Protein AF-A0AAE4IN88-F1 (afdb_monomer)

Foldseek 3Di:
DDDPVVVVVVVVVVVVVVVVVCVPDDDPPDCPDPVNDQADPVRHGDPVNCLVVPQCVPVVDPDSVCSCCVPVVVVVVVVVVVVVVVVVVVVVVVVVPPDDDDPPPPDDD

pLDDT: mean 89.06, std 9.89, range [60.22, 98.31]

Solvent-accessible surface area (backbone atoms only — not comparable to full-atom values): 6749 Å² total; per-residue (Å²): 131,83,56,70,68,58,55,51,52,53,52,52,49,51,51,50,52,51,54,57,64,56,70,76,57,78,71,89,88,54,70,86,37,82,86,62,36,52,52,41,99,85,71,45,68,24,70,66,40,44,46,74,78,37,36,48,80,76,67,72,42,91,52,58,67,56,42,44,44,62,68,77,38,32,65,64,49,50,49,52,51,49,55,56,50,51,55,51,51,52,51,53,54,60,71,66,62,70,74,78,76,79,82,78,79,77,77,78,134

Mean predicted aligned error: 9.14 Å

Radius of gyration: 26.41 Å; Cα contacts (8 Å, |Δi|>4): 48; chains: 1; bounding box: 74×24×63 Å

Secondary structure (DSSP, 8-state):
---HHHHHHHHHHHHHHHHHHHTTPPPTT-TTSTTT-SB-TTSSBPHHHHHHHHHHHHH--S-HHHHIIIIISHHHHHHHHHHHHHHHHHHHHHHH-------------

Nearest PDB structures (foldseek):
  8bqs-assembly1_B2  TM=3.092E-01  e=9.137E-01  Tetrahymena thermophila SB210

Structure (mmCIF, N/CA/C/O backbone):
data_AF-A0AAE4IN88-F1
#
_entry.id   AF-A0AAE4IN88-F1
#
loop_
_atom_site.group_PDB
_atom_site.id
_atom_site.type_symbol
_atom_site.label_atom_id
_atom_site.label_alt_id
_atom_site.label_comp_id
_atom_site.label_asym_id
_atom_site.label_entity_id
_atom_site.label_seq_id
_atom_site.pdbx_PDB_ins_code
_atom_site.Cartn_x
_atom_site.Cartn_y
_atom_site.Cartn_z
_atom_site.occupancy
_atom_site.B_iso_or_equiv
_atom_site.auth_seq_id
_atom_site.auth_comp_id
_atom_site.auth_asym_id
_atom_site.auth_atom_id
_atom_site.pdbx_PDB_model_num
ATOM 1 N N . MET A 1 1 ? -39.370 -1.992 -1.240 1.00 60.22 1 MET A N 1
ATOM 2 C CA . MET A 1 1 ? -38.566 -3.235 -1.282 1.00 60.22 1 MET A CA 1
ATOM 3 C C . MET A 1 1 ? -38.153 -3.482 -2.725 1.00 60.22 1 MET A C 1
ATOM 5 O O . MET A 1 1 ? -39.026 -3.567 -3.574 1.00 60.22 1 MET A O 1
ATOM 9 N N . MET A 1 2 ? -36.854 -3.506 -3.030 1.00 71.56 2 MET A N 1
ATOM 10 C CA . MET A 1 2 ? -36.371 -3.703 -4.404 1.00 71.56 2 MET A CA 1
ATOM 11 C C . MET A 1 2 ? -36.720 -5.118 -4.887 1.00 71.56 2 MET A C 1
ATOM 13 O O . MET A 1 2 ? -36.409 -6.084 -4.185 1.00 71.56 2 MET A O 1
ATOM 17 N N . ASN A 1 3 ? -37.365 -5.237 -6.052 1.00 86.06 3 ASN A N 1
ATOM 18 C CA . ASN A 1 3 ? -37.750 -6.525 -6.631 1.00 86.06 3 ASN A CA 1
ATOM 19 C C . ASN A 1 3 ? -36.502 -7.408 -6.820 1.00 86.06 3 ASN A C 1
ATOM 21 O O . ASN A 1 3 ? -35.472 -6.922 -7.292 1.00 86.06 3 ASN A O 1
ATOM 25 N N . GLN A 1 4 ? -36.569 -8.689 -6.446 1.00 83.12 4 GLN A N 1
ATOM 26 C CA . GLN A 1 4 ? -35.407 -9.589 -6.486 1.00 83.12 4 GLN A CA 1
ATOM 27 C C . GLN A 1 4 ? -34.820 -9.692 -7.902 1.00 83.12 4 GLN A C 1
ATOM 29 O O . GLN A 1 4 ? -33.602 -9.688 -8.055 1.00 83.12 4 GLN A O 1
ATOM 34 N N . GLY A 1 5 ? -35.669 -9.670 -8.936 1.00 88.62 5 GLY A N 1
ATOM 35 C CA . GLY A 1 5 ? -35.222 -9.657 -10.333 1.00 88.62 5 GLY A CA 1
ATOM 36 C C . GLY A 1 5 ? -34.366 -8.438 -10.692 1.00 88.62 5 GLY A C 1
ATOM 37 O O . GLY A 1 5 ? -33.355 -8.578 -11.371 1.00 88.62 5 GLY A O 1
ATOM 38 N N . PHE A 1 6 ? -34.695 -7.254 -10.168 1.00 93.50 6 PHE A N 1
ATOM 39 C CA . PHE A 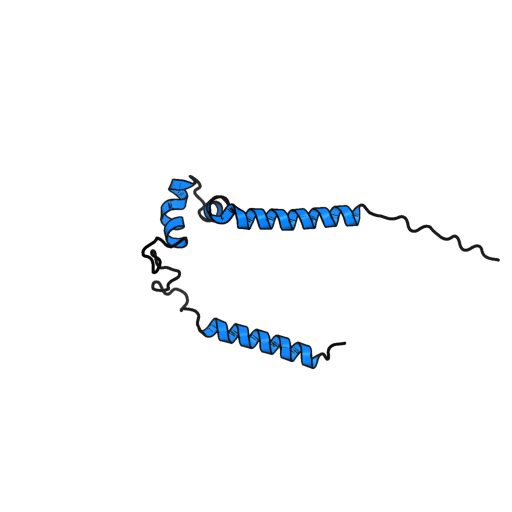1 6 ? -33.924 -6.036 -10.434 1.00 93.50 6 PHE A CA 1
ATOM 40 C C . PHE A 1 6 ? -32.512 -6.102 -9.832 1.00 93.50 6 PHE A C 1
ATOM 42 O O . PHE A 1 6 ? -31.551 -5.686 -10.471 1.00 93.50 6 PHE A O 1
ATOM 49 N N . LYS A 1 7 ? -32.358 -6.685 -8.635 1.00 92.56 7 LYS A N 1
ATOM 50 C CA . LYS A 1 7 ? -31.037 -6.859 -8.003 1.00 92.56 7 LYS A CA 1
ATOM 51 C C . LYS A 1 7 ? -30.118 -7.745 -8.842 1.00 92.56 7 LYS A C 1
ATOM 53 O O . LYS A 1 7 ? -28.954 -7.409 -9.024 1.00 92.56 7 LYS A O 1
ATOM 58 N N . TRP A 1 8 ? -30.646 -8.849 -9.371 1.00 95.00 8 TRP A N 1
ATOM 59 C CA . TRP A 1 8 ? -29.878 -9.761 -10.218 1.00 95.00 8 TRP A CA 1
ATOM 60 C C . TRP A 1 8 ? -29.455 -9.112 -11.529 1.00 95.00 8 TRP A C 1
ATOM 62 O O . TRP A 1 8 ? -28.306 -9.267 -11.928 1.00 95.00 8 TRP A O 1
ATOM 72 N N . VAL A 1 9 ? -30.337 -8.327 -12.151 1.00 95.81 9 VAL A N 1
ATOM 73 C CA . VAL A 1 9 ? -29.993 -7.564 -13.359 1.00 95.81 9 VAL A CA 1
ATOM 74 C C . VAL A 1 9 ? -28.836 -6.601 -13.088 1.00 95.81 9 VAL A C 1
ATOM 76 O O . VAL A 1 9 ? -27.884 -6.566 -13.862 1.00 95.81 9 VAL A O 1
ATOM 79 N N . VAL A 1 10 ? -28.869 -5.872 -11.968 1.00 95.94 10 VAL A N 1
ATOM 80 C CA . VAL A 1 10 ? -27.784 -4.950 -11.594 1.00 95.94 10 VAL A CA 1
ATOM 81 C C . VAL A 1 10 ? -26.474 -5.698 -11.327 1.00 95.94 10 VAL A C 1
ATOM 83 O O . VAL A 1 10 ? -25.433 -5.293 -11.839 1.00 95.94 10 VAL A O 1
ATOM 86 N N . LEU A 1 11 ? -26.508 -6.799 -10.570 1.00 96.31 11 LEU A N 1
ATOM 87 C CA . LEU A 1 11 ? -25.307 -7.579 -10.247 1.00 96.31 11 LEU A CA 1
ATOM 88 C C . LEU A 1 11 ? -24.674 -8.213 -11.489 1.00 96.31 11 LEU A C 1
ATOM 90 O O . LEU A 1 11 ? -23.463 -8.119 -11.673 1.00 96.31 11 LEU A O 1
ATOM 94 N N . VAL A 1 12 ? -25.484 -8.830 -12.351 1.00 96.94 12 VAL A N 1
ATOM 95 C CA . VAL A 1 12 ? -25.003 -9.453 -13.592 1.00 96.94 12 VAL A CA 1
ATOM 96 C C . VAL A 1 12 ? -24.501 -8.391 -14.566 1.00 96.94 12 VAL A C 1
ATOM 98 O O . VAL A 1 12 ? -23.447 -8.575 -15.167 1.00 96.94 12 VAL A O 1
ATOM 101 N N . GLY A 1 13 ? -25.198 -7.257 -14.679 1.00 97.12 13 GLY A N 1
ATOM 102 C CA . GLY A 1 13 ? -24.746 -6.127 -15.489 1.00 97.12 13 GLY A CA 1
ATOM 103 C C . GLY A 1 13 ? -23.391 -5.586 -15.027 1.00 97.12 13 GLY A C 1
ATOM 104 O O . GLY A 1 13 ? -22.493 -5.400 -15.845 1.00 97.12 13 GLY A O 1
ATOM 105 N N . PHE A 1 14 ? -23.206 -5.404 -13.717 1.00 96.94 14 PHE A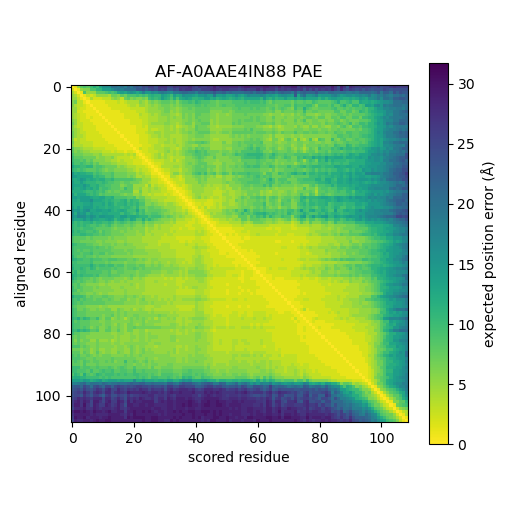 N 1
ATOM 106 C CA . PHE A 1 14 ? -21.930 -4.967 -13.147 1.00 96.94 14 PHE A CA 1
ATOM 107 C C . PHE A 1 14 ? -20.810 -5.994 -13.364 1.00 96.94 14 PHE A C 1
ATOM 109 O O . PHE A 1 14 ? -19.714 -5.630 -13.788 1.00 96.94 14 PHE A O 1
ATOM 116 N N . ALA A 1 15 ? -21.085 -7.280 -13.132 1.00 96.75 15 ALA A N 1
ATOM 117 C CA . ALA A 1 15 ? -20.120 -8.351 -13.367 1.00 96.75 15 ALA A CA 1
ATOM 118 C C . ALA A 1 15 ? -19.708 -8.437 -14.847 1.00 96.75 15 ALA A C 1
ATOM 120 O O . ALA A 1 15 ? -18.525 -8.581 -15.146 1.00 96.75 15 ALA A O 1
ATOM 121 N N . GLY A 1 16 ? -20.663 -8.289 -15.770 1.00 97.19 16 GLY A N 1
ATOM 122 C CA . GLY A 1 16 ? -20.398 -8.238 -17.207 1.00 97.19 16 GLY A CA 1
ATOM 123 C C . GLY A 1 16 ? -19.528 -7.045 -17.601 1.00 97.19 16 GLY A C 1
ATOM 124 O O . GLY A 1 16 ? -18.589 -7.203 -18.376 1.00 97.19 16 GLY A O 1
ATOM 125 N N . LEU A 1 17 ? -19.776 -5.870 -17.015 1.00 96.44 17 LEU A N 1
ATOM 126 C CA . LEU A 1 17 ? -18.955 -4.677 -17.231 1.00 96.44 17 LEU A CA 1
ATOM 127 C C . LEU A 1 17 ? -17.517 -4.872 -16.724 1.00 96.44 17 LEU A C 1
ATOM 129 O O . LEU A 1 17 ? -16.570 -4.510 -17.420 1.00 96.44 17 LEU A O 1
ATOM 133 N N . MET A 1 18 ? -17.338 -5.489 -15.552 1.00 96.06 18 MET A N 1
ATOM 134 C CA . MET A 1 18 ? -16.010 -5.844 -15.035 1.00 96.06 18 MET A CA 1
ATOM 135 C C . MET A 1 18 ? -15.298 -6.852 -15.944 1.00 96.06 18 MET A C 1
ATOM 137 O O . MET A 1 18 ? -14.138 -6.644 -16.291 1.00 96.06 18 MET A O 1
ATOM 141 N N . ALA A 1 19 ? -15.994 -7.906 -16.381 1.00 95.38 19 ALA A N 1
ATOM 142 C CA . ALA A 1 19 ? -15.436 -8.909 -17.286 1.00 95.38 19 ALA A CA 1
ATOM 143 C C . ALA A 1 19 ? -15.014 -8.301 -18.634 1.00 95.38 19 ALA A C 1
ATOM 145 O O . ALA A 1 19 ? -13.959 -8.645 -19.162 1.00 95.38 19 ALA A O 1
ATOM 146 N N . TRP A 1 20 ? -15.799 -7.358 -19.160 1.00 95.50 20 TRP A N 1
ATOM 147 C CA . TRP A 1 20 ? -15.452 -6.615 -20.368 1.00 95.50 20 TRP A CA 1
ATOM 148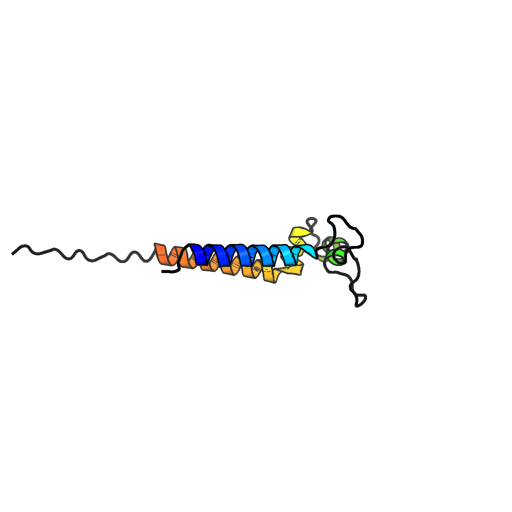 C C . TRP A 1 20 ? -14.182 -5.774 -20.180 1.00 95.50 20 TRP A C 1
ATOM 150 O O . TRP A 1 20 ? -13.289 -5.825 -21.021 1.00 95.50 20 TRP A O 1
ATOM 160 N N . GLY A 1 21 ? -14.046 -5.075 -19.047 1.00 92.12 21 GLY A N 1
ATOM 161 C CA . GLY A 1 21 ? -12.828 -4.323 -18.721 1.00 92.12 21 GLY A CA 1
ATOM 162 C C . GLY A 1 21 ? -11.584 -5.207 -18.571 1.00 92.12 21 GLY A C 1
ATOM 163 O O . GLY A 1 21 ? -10.489 -4.808 -18.960 1.00 92.12 21 GLY A O 1
ATOM 164 N N . MET A 1 22 ? -11.745 -6.434 -18.067 1.00 92.69 22 MET A N 1
ATOM 165 C CA . MET A 1 22 ? -10.648 -7.400 -17.936 1.00 92.69 22 MET A CA 1
ATOM 166 C C . MET A 1 22 ? -10.156 -7.957 -19.277 1.00 92.69 22 MET A C 1
ATOM 168 O O . MET A 1 22 ? -9.034 -8.453 -19.338 1.00 92.69 22 MET A O 1
ATOM 172 N N . TRP A 1 23 ? -10.956 -7.874 -20.345 1.00 91.88 23 TRP A N 1
ATOM 173 C CA . TRP A 1 23 ? -10.579 -8.392 -21.665 1.00 91.88 23 TRP A CA 1
ATOM 174 C C . TRP A 1 23 ? -9.373 -7.657 -22.277 1.00 91.88 23 TRP A C 1
ATOM 176 O O . TRP A 1 23 ? -8.685 -8.211 -23.125 1.00 91.88 23 TRP A O 1
ATOM 186 N N . GLY A 1 24 ? -9.097 -6.421 -21.847 1.00 86.88 24 GLY A N 1
ATOM 187 C CA . GLY A 1 24 ? -7.964 -5.617 -22.320 1.00 86.88 24 GLY A CA 1
ATOM 188 C C . GLY A 1 24 ? -6.667 -5.783 -21.520 1.00 86.88 24 GLY A C 1
ATOM 189 O O . GLY A 1 24 ? -5.753 -4.979 -21.698 1.00 86.88 24 GLY A O 1
ATOM 190 N N . LEU A 1 25 ? -6.589 -6.748 -20.598 1.00 88.94 25 LEU A N 1
ATOM 191 C CA . LEU A 1 25 ? -5.379 -6.967 -19.804 1.00 88.94 25 LEU A CA 1
ATOM 192 C C . LEU A 1 25 ? -4.285 -7.655 -20.639 1.00 88.94 25 LEU A C 1
ATOM 194 O O . LEU A 1 25 ? -4.606 -8.540 -21.431 1.00 88.94 25 LEU A O 1
ATOM 198 N N . PRO A 1 26 ? -3.003 -7.297 -20.438 1.00 87.50 26 PRO A N 1
ATOM 199 C CA . PRO A 1 26 ? -1.892 -8.005 -21.061 1.00 87.50 26 PRO A CA 1
ATOM 200 C C . PRO A 1 26 ? -1.842 -9.489 -20.680 1.00 87.50 26 PRO A C 1
ATOM 202 O O . PRO A 1 26 ? -2.314 -9.887 -19.605 1.00 87.50 26 PRO A O 1
ATOM 205 N N . ASP A 1 27 ? -1.215 -10.294 -21.538 1.00 88.00 27 ASP A N 1
ATOM 206 C CA . ASP A 1 27 ? -1.029 -11.720 -21.291 1.00 88.00 27 ASP A CA 1
ATOM 207 C C . ASP A 1 27 ? -0.191 -11.964 -20.029 1.00 88.00 27 ASP A C 1
ATOM 209 O O . ASP A 1 27 ? 0.778 -11.267 -19.711 1.00 88.00 27 ASP A O 1
ATOM 213 N N . ARG A 1 28 ? -0.576 -12.990 -19.265 1.00 83.38 28 ARG A N 1
ATOM 214 C CA . ARG A 1 28 ? 0.130 -13.336 -18.029 1.00 83.38 28 ARG A CA 1
ATOM 215 C C . ARG A 1 28 ? 1.521 -13.869 -18.358 1.00 83.38 28 ARG A C 1
ATOM 217 O O . ARG A 1 28 ? 1.645 -14.876 -19.046 1.00 83.38 28 ARG A O 1
ATOM 224 N N . GLY A 1 29 ? 2.545 -13.256 -17.770 1.00 82.62 29 GLY A N 1
ATOM 225 C CA . GLY A 1 29 ? 3.937 -13.687 -17.925 1.00 82.62 29 GLY A CA 1
ATOM 226 C C . GLY A 1 29 ? 4.652 -13.089 -19.135 1.00 82.62 29 GLY A C 1
ATOM 227 O O . GLY A 1 29 ? 5.806 -13.439 -19.367 1.00 82.62 29 GLY A O 1
ATOM 228 N N . ASP A 1 30 ? 4.007 -12.184 -19.869 1.00 86.38 30 ASP A N 1
ATOM 229 C CA . ASP A 1 30 ? 4.666 -11.417 -20.917 1.00 86.38 30 ASP A CA 1
ATOM 230 C C . ASP A 1 30 ? 5.682 -10.426 -20.305 1.00 86.38 30 ASP A C 1
ATOM 232 O O . ASP A 1 30 ? 5.371 -9.609 -19.425 1.00 86.38 30 ASP A O 1
ATOM 236 N N . LEU A 1 31 ? 6.938 -10.561 -20.734 1.00 82.81 31 LEU A N 1
ATOM 237 C CA . LEU A 1 31 ? 8.076 -9.781 -20.248 1.00 82.81 31 LEU A CA 1
ATOM 238 C C . LEU A 1 31 ? 8.064 -8.352 -20.789 1.00 82.81 31 LEU A C 1
ATOM 240 O O . LEU A 1 31 ? 8.579 -7.463 -20.115 1.00 82.81 31 LEU A O 1
ATOM 244 N N . ASP A 1 32 ? 7.426 -8.135 -21.938 1.00 83.69 32 ASP A N 1
ATOM 245 C CA . ASP A 1 32 ? 7.381 -6.847 -22.629 1.00 83.69 32 ASP A CA 1
ATOM 246 C C . ASP A 1 32 ? 6.153 -6.019 -22.214 1.00 83.69 32 ASP A C 1
ATOM 248 O O . ASP A 1 32 ? 5.813 -5.005 -22.824 1.00 83.69 32 ASP A O 1
ATOM 252 N N . THR A 1 33 ? 5.469 -6.429 -21.141 1.00 85.56 33 THR A N 1
ATOM 253 C CA . THR A 1 33 ? 4.344 -5.666 -20.603 1.00 85.56 33 THR A CA 1
ATOM 254 C C . THR A 1 33 ? 4.824 -4.383 -19.921 1.00 85.56 33 THR A C 1
ATOM 256 O O . THR A 1 33 ? 5.823 -4.407 -19.196 1.00 85.56 33 THR A O 1
ATOM 259 N N . PRO A 1 34 ? 4.056 -3.279 -20.008 1.00 80.81 34 PRO A N 1
ATOM 260 C CA . PRO A 1 34 ? 4.419 -2.011 -19.368 1.00 80.81 34 PRO A CA 1
ATOM 261 C C . PRO A 1 34 ? 4.667 -2.106 -17.852 1.00 80.81 34 PRO A C 1
ATOM 263 O O . PRO A 1 34 ? 5.352 -1.269 -17.274 1.00 80.81 34 PRO A O 1
ATOM 266 N N . MET A 1 35 ? 4.105 -3.124 -17.188 1.00 81.38 35 MET A N 1
ATOM 267 C CA . MET A 1 35 ? 4.290 -3.371 -15.754 1.00 81.38 35 MET A CA 1
ATOM 268 C C . MET A 1 35 ? 5.689 -3.918 -15.419 1.00 81.38 35 MET A C 1
ATOM 270 O O . MET A 1 35 ? 6.172 -3.718 -14.304 1.00 81.38 35 MET A O 1
ATOM 274 N N . ASN A 1 36 ? 6.331 -4.600 -16.372 1.00 85.06 36 ASN A N 1
ATOM 275 C CA . ASN A 1 36 ? 7.657 -5.203 -16.229 1.00 85.06 36 ASN A CA 1
ATOM 276 C C . ASN A 1 36 ? 8.781 -4.304 -16.767 1.00 85.06 36 ASN A C 1
ATOM 278 O O . ASN A 1 36 ? 9.961 -4.588 -16.539 1.00 85.06 36 ASN A O 1
ATOM 282 N N . GLU A 1 37 ? 8.442 -3.207 -17.447 1.00 84.44 37 GLU A N 1
ATOM 283 C CA . GLU A 1 37 ? 9.425 -2.257 -17.952 1.00 84.44 37 GLU A CA 1
ATOM 284 C C . GLU A 1 37 ? 10.213 -1.599 -16.813 1.00 84.44 37 GLU A C 1
ATOM 286 O O . GLU A 1 37 ? 9.690 -1.218 -15.761 1.00 84.44 37 GLU A O 1
ATOM 291 N N . LYS A 1 38 ? 11.516 -1.414 -17.038 1.00 82.25 38 LYS A N 1
ATOM 292 C CA . LYS A 1 38 ? 12.393 -0.723 -16.083 1.00 82.25 38 LYS A CA 1
ATOM 293 C C . LYS A 1 38 ? 12.215 0.789 -16.100 1.00 82.25 38 LYS A C 1
ATOM 295 O O . LYS A 1 38 ? 12.548 1.455 -15.122 1.00 82.25 38 LYS A O 1
ATOM 300 N N . THR A 1 39 ? 11.721 1.336 -17.203 1.00 85.94 39 THR A N 1
ATOM 301 C CA . THR A 1 39 ? 11.617 2.774 -17.452 1.00 85.94 39 THR A CA 1
ATOM 302 C C . THR A 1 39 ? 10.201 3.138 -17.855 1.00 85.94 39 THR A C 1
ATOM 304 O O . THR A 1 39 ? 9.552 2.401 -18.574 1.00 85.94 39 THR A O 1
ATOM 307 N N . THR A 1 40 ? 9.731 4.287 -17.391 1.00 85.50 40 THR A N 1
ATOM 308 C CA . THR A 1 40 ? 8.445 4.871 -17.783 1.00 85.50 40 THR A CA 1
ATOM 309 C C . THR A 1 40 ? 8.595 5.592 -19.129 1.00 85.50 40 THR A C 1
ATOM 311 O O . THR A 1 40 ? 9.710 5.910 -19.543 1.00 85.50 40 THR A O 1
ATOM 314 N N . ILE A 1 41 ? 7.478 5.963 -19.762 1.00 81.69 41 ILE A N 1
ATOM 315 C CA . ILE A 1 41 ? 7.412 6.780 -20.994 1.00 81.69 41 ILE A CA 1
ATOM 316 C C . ILE A 1 41 ? 8.243 8.081 -20.899 1.00 81.69 41 ILE A C 1
ATOM 318 O O . ILE A 1 41 ? 8.749 8.581 -21.898 1.00 81.69 41 ILE A O 1
ATOM 322 N N . THR A 1 42 ? 8.423 8.628 -19.695 1.00 85.12 42 THR A N 1
ATOM 323 C CA . THR A 1 42 ? 9.214 9.838 -19.406 1.00 85.12 42 THR A CA 1
ATOM 324 C C . THR A 1 42 ? 10.721 9.588 -19.250 1.00 85.12 42 THR A C 1
ATOM 326 O O . THR A 1 42 ? 11.461 10.516 -18.935 1.00 85.12 42 THR A O 1
ATOM 329 N N . GLY A 1 43 ? 11.192 8.347 -19.412 1.00 83.31 43 GLY A N 1
ATOM 330 C CA . GLY A 1 43 ? 12.592 7.953 -19.214 1.00 83.31 43 GLY A CA 1
ATOM 331 C C . GLY A 1 43 ? 13.014 7.780 -17.749 1.00 83.31 43 GLY A C 1
ATOM 332 O O . GLY A 1 43 ? 14.163 7.439 -17.477 1.00 83.31 43 GLY A O 1
ATOM 333 N N . SER A 1 44 ? 12.109 7.989 -16.788 1.00 85.62 44 SER A N 1
ATOM 334 C CA . SER A 1 44 ? 12.368 7.744 -15.363 1.00 85.62 44 SER A CA 1
ATOM 335 C C . SER A 1 44 ? 12.206 6.262 -15.002 1.00 85.62 44 SER A C 1
ATOM 337 O O . SER A 1 44 ? 11.355 5.597 -15.594 1.00 85.62 44 SER A O 1
ATOM 339 N N . PRO A 1 45 ? 12.945 5.727 -14.012 1.00 86.50 45 PRO A N 1
ATOM 340 C CA . PRO A 1 45 ? 12.755 4.355 -13.544 1.00 86.50 45 PRO A CA 1
ATOM 341 C C . PRO A 1 45 ? 11.318 4.102 -13.072 1.00 86.50 45 PRO A C 1
ATOM 343 O O . PRO A 1 45 ? 10.735 4.957 -12.402 1.00 86.50 45 PRO A O 1
ATOM 346 N N . THR A 1 46 ? 10.752 2.936 -13.388 1.00 90.88 46 THR A N 1
ATOM 347 C CA . THR A 1 46 ? 9.465 2.516 -12.814 1.00 90.88 46 THR A CA 1
ATOM 348 C C . THR A 1 46 ? 9.625 2.225 -11.318 1.00 90.88 46 THR A C 1
ATOM 350 O O . THR A 1 46 ? 10.707 1.810 -10.889 1.00 90.88 46 THR A O 1
ATOM 353 N N . PRO A 1 47 ? 8.571 2.393 -10.495 1.00 90.19 47 PRO A N 1
ATOM 354 C CA . PRO A 1 47 ? 8.637 2.050 -9.076 1.00 90.19 47 PRO A CA 1
ATOM 355 C C . PRO A 1 47 ? 9.065 0.597 -8.847 1.00 90.19 47 PRO A C 1
ATOM 357 O O . PRO A 1 47 ? 9.947 0.344 -8.036 1.00 90.19 47 PRO A O 1
ATOM 360 N N . ALA A 1 48 ? 8.518 -0.350 -9.619 1.00 89.19 48 ALA A N 1
ATOM 361 C CA . ALA A 1 48 ? 8.877 -1.763 -9.521 1.00 89.19 48 ALA A CA 1
ATOM 362 C C . ALA A 1 48 ? 10.368 -2.003 -9.816 1.00 89.19 48 ALA A C 1
ATOM 364 O O . ALA A 1 48 ? 11.061 -2.609 -8.998 1.00 89.19 48 ALA A O 1
ATOM 365 N N . GLY A 1 49 ? 10.885 -1.468 -10.930 1.00 90.25 49 GLY A N 1
ATOM 366 C CA . GLY A 1 49 ? 12.307 -1.568 -11.262 1.00 90.25 49 GLY A CA 1
ATOM 367 C C . GLY A 1 49 ? 13.200 -0.926 -10.197 1.00 90.25 49 GLY A C 1
ATOM 368 O O . GLY A 1 49 ? 14.190 -1.518 -9.767 1.00 90.25 49 GLY A O 1
ATOM 369 N N . HIS A 1 50 ? 12.811 0.250 -9.701 1.00 92.44 50 HIS A N 1
ATOM 370 C CA . HIS A 1 50 ? 13.539 0.967 -8.658 1.00 92.44 50 HIS A CA 1
ATOM 371 C C . HIS A 1 50 ? 13.596 0.189 -7.337 1.00 92.44 50 HIS A C 1
ATOM 373 O O . HIS A 1 50 ? 14.673 0.047 -6.757 1.00 92.44 50 HIS A O 1
ATOM 379 N N . TYR A 1 51 ? 12.464 -0.348 -6.874 1.00 93.12 51 TYR A N 1
ATOM 380 C CA . TYR A 1 51 ? 12.399 -1.119 -5.633 1.00 93.12 51 TYR A CA 1
ATOM 381 C C . TYR A 1 51 ? 13.279 -2.368 -5.713 1.00 93.12 51 TYR A C 1
ATOM 383 O O . TYR A 1 51 ? 14.036 -2.637 -4.783 1.00 93.12 51 TYR A O 1
ATOM 391 N N . ILE A 1 52 ? 13.250 -3.095 -6.835 1.00 92.56 52 ILE A N 1
ATOM 392 C CA . ILE A 1 52 ? 14.074 -4.299 -7.026 1.00 92.56 52 ILE A CA 1
ATOM 393 C C . ILE A 1 52 ? 15.572 -3.967 -6.975 1.00 92.56 52 ILE A C 1
ATOM 395 O O . ILE A 1 52 ? 16.347 -4.694 -6.356 1.00 92.56 52 ILE A O 1
ATOM 399 N N . GLU A 1 53 ? 15.995 -2.866 -7.597 1.00 92.81 53 GLU A N 1
ATOM 400 C CA . GLU A 1 53 ? 17.417 -2.526 -7.710 1.00 92.81 53 GLU A CA 1
ATOM 401 C C . GLU A 1 53 ? 17.982 -1.803 -6.475 1.00 92.81 53 GLU A C 1
ATOM 403 O O . GLU A 1 53 ? 19.187 -1.903 -6.198 1.00 92.81 53 GLU A O 1
ATOM 408 N N . LYS A 1 54 ? 17.147 -1.056 -5.737 1.00 94.62 54 LYS A N 1
ATOM 409 C CA . LYS A 1 54 ? 17.615 -0.125 -4.697 1.00 94.62 54 LYS A CA 1
ATOM 410 C C . LYS A 1 54 ? 17.089 -0.361 -3.285 1.00 94.62 54 LYS A C 1
ATOM 412 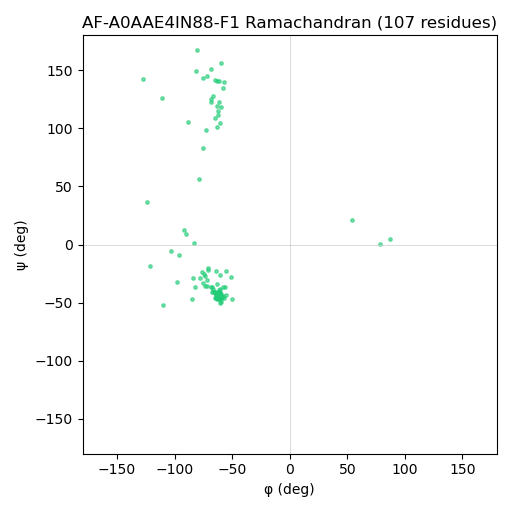O O . LYS A 1 54 ? 17.772 0.079 -2.360 1.00 94.62 54 LYS A O 1
ATOM 417 N N . ALA A 1 55 ? 15.999 -1.107 -3.080 1.00 95.06 55 ALA A N 1
ATOM 418 C CA . ALA A 1 55 ? 15.372 -1.257 -1.757 1.00 95.06 55 ALA A CA 1
ATOM 419 C C . ALA A 1 55 ? 16.365 -1.648 -0.652 1.00 95.06 55 ALA A C 1
ATOM 421 O O . ALA A 1 55 ? 16.416 -1.019 0.402 1.00 95.06 55 ALA A O 1
ATOM 422 N N . TYR A 1 56 ? 17.221 -2.644 -0.905 1.00 95.19 56 TYR A N 1
ATOM 423 C CA . TYR A 1 56 ? 18.208 -3.070 0.089 1.00 95.19 56 TYR A CA 1
ATOM 424 C C . TYR A 1 56 ? 19.289 -2.011 0.356 1.00 95.19 56 TYR A C 1
ATOM 426 O O . TYR A 1 56 ? 19.743 -1.853 1.489 1.00 95.19 56 TYR A O 1
ATOM 434 N N . LYS A 1 57 ? 19.719 -1.278 -0.678 1.00 95.56 57 LYS A N 1
ATOM 435 C CA . LYS A 1 57 ? 20.760 -0.247 -0.545 1.00 95.56 57 LYS A CA 1
ATOM 436 C C . LYS A 1 57 ? 20.266 0.939 0.281 1.00 95.56 57 LYS A C 1
ATOM 438 O O . LYS A 1 57 ? 21.052 1.499 1.040 1.00 95.56 57 LYS A O 1
ATOM 443 N N . GLU A 1 58 ? 18.994 1.290 0.127 1.00 94.94 58 GLU A N 1
ATOM 444 C CA . GLU A 1 58 ? 18.373 2.456 0.759 1.00 94.94 58 GLU A CA 1
ATOM 445 C C . GLU A 1 58 ? 17.875 2.145 2.177 1.00 94.94 58 GLU A C 1
ATOM 447 O O . GLU A 1 58 ? 18.197 2.883 3.103 1.00 94.94 58 GLU A O 1
ATOM 452 N N . ALA A 1 59 ? 17.175 1.023 2.373 1.00 95.00 59 ALA A N 1
ATOM 453 C CA . ALA A 1 59 ? 16.520 0.695 3.643 1.00 95.00 59 ALA A CA 1
ATOM 454 C C . ALA A 1 59 ? 17.252 -0.359 4.492 1.00 95.00 59 ALA A C 1
ATOM 456 O O . ALA A 1 59 ? 16.829 -0.659 5.608 1.00 95.00 59 ALA A O 1
ATOM 457 N N . LYS A 1 60 ? 18.333 -0.971 3.975 1.00 95.25 60 LYS A N 1
ATOM 458 C CA . LYS A 1 60 ? 19.150 -1.992 4.677 1.00 95.25 60 LYS A CA 1
ATOM 459 C C . LYS A 1 60 ? 18.346 -3.190 5.210 1.00 95.25 60 LYS A C 1
ATOM 461 O O . LYS A 1 60 ? 18.814 -3.914 6.086 1.00 95.25 60 LYS A O 1
ATOM 466 N N . THR A 1 61 ? 17.162 -3.427 4.653 1.00 94.62 61 THR A N 1
ATOM 467 C CA . THR A 1 61 ? 16.246 -4.495 5.057 1.00 94.62 61 THR A CA 1
ATOM 468 C C . THR A 1 61 ? 16.174 -5.538 3.942 1.00 94.62 61 THR A C 1
ATOM 470 O O . THR A 1 61 ? 15.903 -5.177 2.797 1.00 94.62 61 THR A O 1
ATOM 473 N N . PRO A 1 62 ? 16.423 -6.832 4.225 1.00 94.44 62 PRO A N 1
ATOM 474 C CA . PRO A 1 62 ? 16.502 -7.859 3.184 1.00 94.44 62 PRO A CA 1
ATOM 475 C C . PRO A 1 62 ? 15.146 -8.191 2.547 1.00 94.44 62 PRO A C 1
ATOM 477 O O . PRO A 1 62 ? 15.104 -8.693 1.428 1.00 94.44 62 PRO A O 1
ATOM 480 N N . ASN A 1 63 ? 14.034 -7.917 3.235 1.00 95.75 63 ASN A N 1
ATOM 481 C CA . ASN A 1 63 ? 12.701 -8.144 2.691 1.00 95.75 63 ASN A CA 1
ATOM 482 C C . ASN A 1 63 ? 12.205 -6.920 1.913 1.00 95.75 63 ASN A C 1
ATOM 484 O O . ASN A 1 63 ? 11.761 -5.940 2.512 1.00 95.75 63 ASN A O 1
ATOM 488 N N . ILE A 1 64 ? 12.202 -7.018 0.582 1.00 95.38 64 ILE A N 1
ATOM 489 C CA . ILE A 1 64 ? 11.700 -5.964 -0.308 1.00 95.38 64 ILE A CA 1
ATOM 490 C C . ILE A 1 64 ? 10.251 -5.567 -0.004 1.00 95.38 64 ILE A C 1
ATOM 492 O O . ILE A 1 64 ? 9.928 -4.386 -0.056 1.00 95.38 64 ILE A O 1
ATOM 496 N N . VAL A 1 65 ? 9.382 -6.513 0.371 1.00 95.38 65 VAL A N 1
ATOM 497 C CA . VAL A 1 65 ? 7.967 -6.211 0.646 1.00 95.38 65 VAL A CA 1
ATOM 498 C C . VAL A 1 65 ? 7.839 -5.320 1.878 1.00 95.38 65 VAL A C 1
ATOM 500 O O . VAL A 1 65 ? 7.074 -4.359 1.865 1.00 95.38 65 VAL A O 1
ATOM 503 N N . THR A 1 66 ? 8.630 -5.589 2.920 1.00 95.81 66 THR A N 1
ATOM 504 C CA . THR A 1 66 ? 8.668 -4.741 4.118 1.00 95.8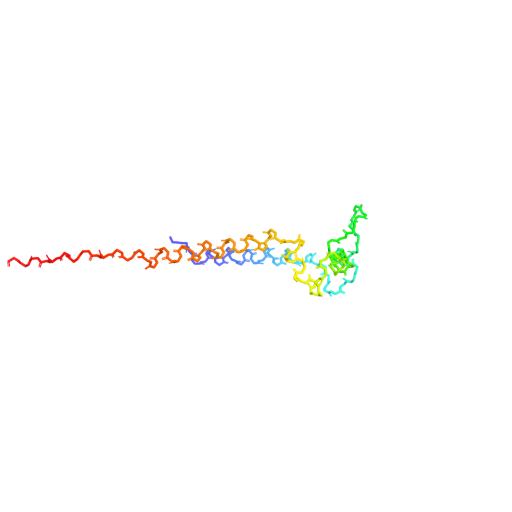1 66 THR A CA 1
ATOM 505 C C . THR A 1 66 ? 9.168 -3.340 3.784 1.00 95.81 66 THR A C 1
ATOM 507 O O . THR A 1 66 ? 8.568 -2.381 4.250 1.00 95.81 66 THR A O 1
ATOM 510 N N . VAL A 1 67 ? 10.193 -3.209 2.938 1.00 96.62 67 VAL A N 1
ATOM 511 C CA . VAL A 1 67 ? 10.696 -1.894 2.501 1.00 96.62 67 VAL A CA 1
ATOM 512 C C . VAL A 1 67 ? 9.639 -1.130 1.703 1.00 96.62 67 VAL A C 1
ATOM 514 O O . VAL A 1 67 ? 9.409 0.054 1.928 1.00 96.62 67 VAL A O 1
ATOM 517 N N . VAL A 1 68 ? 8.932 -1.801 0.790 1.00 95.81 68 VAL A N 1
ATOM 518 C CA . VAL A 1 68 ? 7.872 -1.154 0.005 1.00 95.81 68 VAL A CA 1
ATOM 519 C C . VAL A 1 68 ? 6.750 -0.653 0.907 1.00 95.81 68 VAL A C 1
ATOM 521 O O . VAL A 1 68 ? 6.324 0.484 0.756 1.00 95.81 68 VAL A O 1
ATOM 524 N N . LEU A 1 69 ? 6.289 -1.470 1.852 1.00 96.31 69 LEU A N 1
ATOM 525 C CA . LEU A 1 69 ? 5.188 -1.119 2.750 1.00 96.31 69 LEU A CA 1
ATOM 526 C C . LEU A 1 69 ? 5.586 -0.127 3.854 1.00 96.31 69 LEU A C 1
ATOM 528 O O . LEU A 1 69 ? 4.753 0.672 4.279 1.00 96.31 69 LEU A O 1
ATOM 532 N N . GLY A 1 70 ? 6.827 -0.200 4.335 1.00 94.38 70 GLY A N 1
ATOM 533 C CA . GLY A 1 70 ? 7.317 0.544 5.496 1.00 94.38 70 GLY A CA 1
ATOM 534 C C . GLY A 1 70 ? 8.091 1.818 5.165 1.00 94.38 70 GLY A C 1
ATOM 535 O O . GLY A 1 70 ? 7.989 2.779 5.919 1.00 94.38 70 GLY A O 1
ATOM 536 N N . ASP A 1 71 ? 8.812 1.855 4.041 1.00 95.12 71 ASP A N 1
ATOM 537 C CA . ASP A 1 71 ? 9.647 2.995 3.648 1.00 95.12 71 ASP A CA 1
ATOM 538 C C . ASP A 1 71 ? 9.057 3.738 2.439 1.00 95.12 71 ASP A C 1
ATOM 540 O O . ASP A 1 71 ? 8.831 4.946 2.508 1.00 95.12 71 ASP A O 1
ATOM 544 N N . TYR A 1 72 ? 8.743 3.038 1.339 1.00 95.19 72 TYR A N 1
ATOM 545 C CA . TYR A 1 72 ? 8.291 3.697 0.100 1.00 95.19 72 TYR A CA 1
ATOM 546 C C . TYR A 1 72 ? 6.798 4.061 0.080 1.00 95.19 72 TYR A C 1
ATOM 548 O O . TYR A 1 72 ? 6.429 5.092 -0.480 1.00 95.19 72 TYR A O 1
ATOM 556 N N . ARG A 1 73 ? 5.927 3.224 0.657 1.00 95.56 73 ARG A N 1
ATOM 557 C CA . ARG A 1 73 ? 4.457 3.388 0.692 1.00 95.56 73 ARG A CA 1
ATOM 558 C C . ARG A 1 73 ? 3.910 3.376 2.123 1.00 95.56 73 ARG A C 1
ATOM 560 O O . ARG A 1 73 ? 2.820 2.877 2.388 1.00 95.56 73 ARG A O 1
ATOM 567 N N . SER A 1 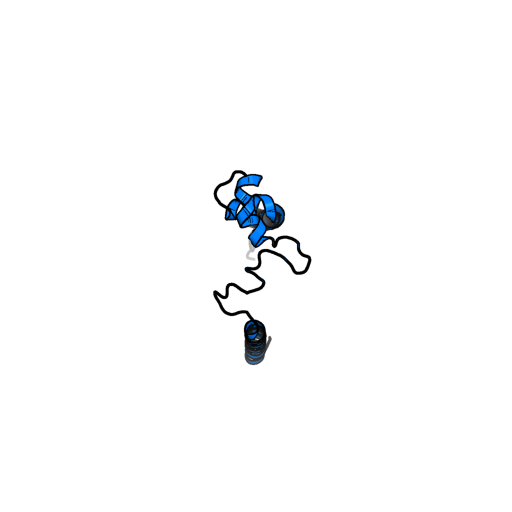74 ? 4.670 3.967 3.039 1.00 95.75 74 SER A N 1
AT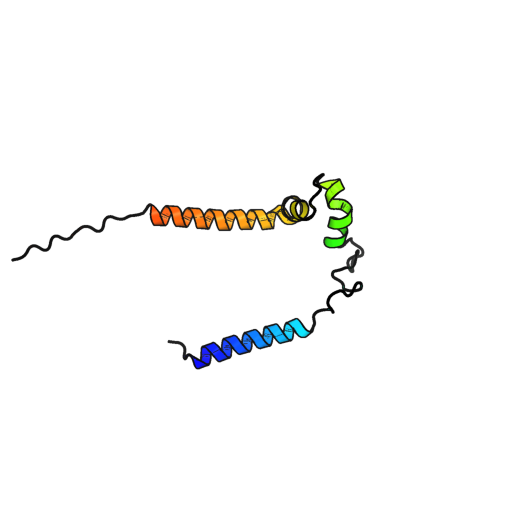OM 568 C CA . SER A 1 74 ? 4.368 4.024 4.475 1.00 95.75 74 SER A CA 1
ATOM 569 C C . SER A 1 74 ? 3.056 4.733 4.820 1.00 95.75 74 SER A C 1
ATOM 571 O O . SER A 1 74 ? 2.433 4.428 5.832 1.00 95.75 74 SER A O 1
ATOM 573 N N . ILE A 1 75 ? 2.598 5.662 3.976 1.00 96.25 75 ILE A N 1
ATOM 574 C CA . ILE A 1 75 ? 1.330 6.370 4.192 1.00 96.25 75 ILE A CA 1
ATOM 575 C C . ILE A 1 75 ? 0.121 5.458 3.950 1.00 96.25 75 ILE A C 1
ATOM 577 O O . ILE A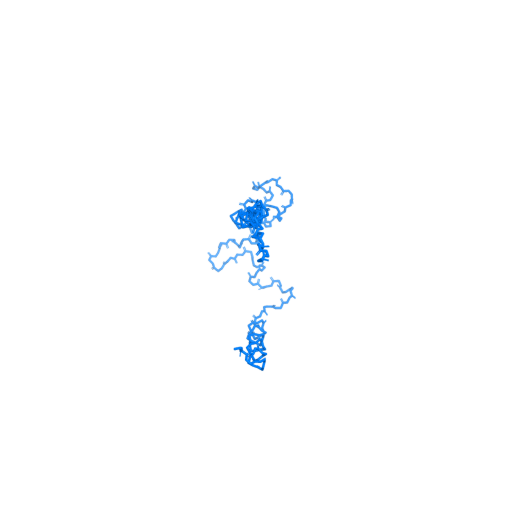 1 75 ? -0.853 5.552 4.697 1.00 96.25 75 ILE A O 1
ATOM 581 N N . ASP A 1 76 ? 0.191 4.545 2.974 1.00 94.81 76 ASP A N 1
ATOM 582 C CA . ASP A 1 76 ? -0.896 3.594 2.705 1.00 94.81 76 ASP A CA 1
ATOM 583 C C . ASP A 1 76 ? -1.085 2.652 3.907 1.00 94.81 76 ASP A C 1
ATOM 585 O O . ASP A 1 76 ? -2.204 2.454 4.381 1.00 94.81 76 ASP A O 1
ATOM 589 N N . THR A 1 77 ? 0.017 2.153 4.477 1.00 96.12 77 THR A N 1
ATOM 590 C CA . THR A 1 77 ? -0.011 1.273 5.656 1.00 96.12 77 THR A CA 1
ATOM 591 C C . THR A 1 77 ? -0.352 2.012 6.948 1.00 96.12 77 THR A C 1
ATOM 593 O O . THR A 1 77 ? -1.090 1.486 7.781 1.00 96.12 77 THR A O 1
ATOM 596 N N . LEU A 1 78 ? 0.102 3.259 7.120 1.00 96.06 78 LEU A N 1
ATOM 597 C CA . LEU A 1 78 ? -0.326 4.106 8.235 1.00 96.06 78 LEU A CA 1
ATOM 598 C C . LEU A 1 78 ? -1.841 4.351 8.191 1.00 96.06 78 LEU A C 1
ATOM 600 O O . LEU A 1 78 ? -2.504 4.292 9.227 1.00 96.06 78 LEU A O 1
ATOM 604 N N . GLY A 1 79 ? -2.395 4.588 7.000 1.00 96.19 79 GLY A N 1
ATOM 605 C CA . GLY A 1 79 ? -3.833 4.732 6.793 1.00 96.19 79 GLY A CA 1
ATOM 606 C C . GLY A 1 79 ? -4.608 3.481 7.208 1.00 96.19 79 GLY A C 1
ATOM 607 O O . GLY A 1 79 ? -5.581 3.586 7.957 1.00 96.19 79 GLY A O 1
ATOM 608 N N . GLU A 1 80 ? -4.146 2.297 6.797 1.00 97.19 80 GLU A N 1
ATOM 609 C CA . GLU A 1 80 ? -4.729 1.017 7.225 1.00 97.19 80 GLU A CA 1
ATOM 610 C C . GLU A 1 80 ? -4.717 0.864 8.754 1.00 97.19 80 GLU A C 1
ATOM 612 O O . GLU A 1 80 ? -5.742 0.522 9.352 1.00 97.19 80 GLU A O 1
ATOM 617 N N . VAL A 1 81 ? -3.593 1.183 9.405 1.00 97.38 81 VAL A N 1
ATOM 618 C CA . VAL A 1 81 ? -3.471 1.139 10.871 1.00 97.38 81 VAL A CA 1
ATOM 619 C C . VAL A 1 81 ? -4.475 2.078 11.535 1.00 97.38 81 VAL A C 1
ATOM 621 O O . VAL A 1 81 ? -5.141 1.674 12.488 1.00 97.38 81 VAL A O 1
ATOM 624 N N . VAL A 1 82 ? -4.638 3.302 11.026 1.00 98.12 82 VAL A N 1
ATOM 625 C CA . VAL A 1 82 ? -5.619 4.265 11.549 1.00 98.12 82 VAL A CA 1
ATOM 626 C C . VAL A 1 82 ? -7.042 3.720 11.428 1.00 98.12 82 VAL A C 1
ATOM 628 O O . VAL A 1 82 ? -7.782 3.756 12.408 1.00 98.12 82 VAL A O 1
ATOM 631 N N . VAL A 1 83 ? -7.421 3.164 10.272 1.00 98.06 83 VAL A N 1
ATOM 632 C CA . VAL A 1 83 ? -8.765 2.601 10.049 1.00 98.06 83 VAL A CA 1
ATOM 633 C C . VAL A 1 83 ? -9.064 1.468 11.033 1.00 98.06 83 VAL A C 1
ATOM 635 O O . VAL A 1 83 ? -10.103 1.484 11.699 1.00 98.06 83 VAL A O 1
ATOM 638 N N . VAL A 1 84 ? -8.149 0.502 11.166 1.00 97.94 84 VAL A N 1
ATOM 639 C CA . VAL A 1 84 ? -8.321 -0.641 12.079 1.00 97.94 84 VAL A CA 1
ATOM 640 C C . VAL A 1 84 ? -8.349 -0.176 13.535 1.00 97.94 84 VAL A C 1
ATOM 642 O O . VAL A 1 84 ? -9.187 -0.631 14.317 1.00 97.94 84 VAL A O 1
ATOM 645 N N . PHE A 1 85 ? -7.488 0.773 13.900 1.00 98.31 85 PHE A N 1
ATOM 646 C CA . PHE A 1 85 ? -7.458 1.351 15.239 1.00 98.31 85 PHE A CA 1
ATOM 647 C C . PHE A 1 85 ? -8.769 2.070 15.583 1.00 98.31 85 PHE A C 1
ATOM 649 O O . PHE A 1 85 ? -9.348 1.821 16.641 1.00 98.31 85 PHE A O 1
ATOM 656 N N . THR A 1 86 ? -9.295 2.904 14.679 1.00 98.31 86 THR A N 1
ATOM 657 C CA . THR A 1 86 ? -10.588 3.578 14.863 1.00 98.31 86 THR A CA 1
ATOM 658 C C . THR A 1 86 ? -11.733 2.575 14.999 1.00 98.31 86 THR A C 1
ATOM 660 O O . THR A 1 86 ? -12.563 2.726 15.896 1.00 98.31 86 THR A O 1
ATOM 663 N N . ALA A 1 87 ? -11.768 1.522 14.177 1.00 98.25 87 ALA A N 1
ATOM 664 C CA . ALA A 1 87 ? -12.770 0.463 14.300 1.00 98.25 87 ALA A CA 1
ATOM 665 C C . ALA A 1 87 ? -12.698 -0.241 15.670 1.00 98.25 87 ALA A C 1
ATOM 667 O O . ALA A 1 87 ? -13.729 -0.466 16.310 1.00 98.25 87 ALA A O 1
ATOM 668 N N . GLY A 1 88 ? -11.484 -0.520 16.159 1.00 98.00 88 GLY A N 1
ATOM 669 C CA . GLY A 1 88 ? -11.253 -1.072 17.495 1.00 98.00 88 GLY A CA 1
ATOM 670 C C . GLY A 1 88 ? -11.748 -0.156 18.619 1.00 98.00 88 GLY A C 1
ATOM 671 O O . GLY A 1 88 ? -12.423 -0.617 19.539 1.00 98.00 88 GLY A O 1
ATOM 672 N N . LEU A 1 89 ? -11.490 1.153 18.524 1.00 97.88 89 LEU A N 1
ATOM 673 C CA . LEU A 1 89 ? -11.990 2.136 19.492 1.00 97.88 89 LEU A CA 1
ATOM 674 C C . LEU A 1 89 ? -13.521 2.198 19.519 1.00 97.88 89 LEU A C 1
ATOM 676 O O . LEU A 1 89 ? -14.113 2.197 20.599 1.00 97.88 89 LEU A O 1
ATOM 680 N N . ILE A 1 90 ? -14.168 2.208 18.349 1.00 97.31 90 ILE A N 1
ATOM 681 C CA . ILE A 1 90 ? -15.635 2.190 18.241 1.00 97.31 90 ILE A CA 1
ATOM 682 C C . ILE A 1 90 ? -16.205 0.951 18.940 1.00 97.31 90 ILE A C 1
ATOM 684 O O . ILE A 1 90 ? -17.167 1.064 19.701 1.00 97.31 90 ILE A O 1
ATOM 688 N N . LEU A 1 91 ? -15.593 -0.219 18.733 1.00 96.56 91 LEU A N 1
ATOM 689 C CA . LEU A 1 91 ? -16.023 -1.462 19.368 1.00 96.56 91 LEU A CA 1
ATOM 690 C C . LEU A 1 91 ? -15.925 -1.389 20.900 1.00 96.56 91 LEU A C 1
ATOM 692 O O . LEU A 1 91 ? -16.877 -1.750 21.592 1.00 96.56 91 LEU A O 1
ATOM 696 N N . ILE A 1 92 ? -14.811 -0.882 21.439 1.00 96.75 92 ILE A N 1
ATOM 697 C CA . ILE A 1 92 ? -14.623 -0.723 22.891 1.00 96.75 92 ILE A CA 1
ATOM 698 C C . ILE A 1 92 ? -15.679 0.221 23.477 1.00 96.75 92 ILE A C 1
ATOM 700 O O . ILE A 1 92 ? -16.298 -0.101 24.495 1.00 96.75 92 ILE A O 1
ATOM 704 N N . LEU A 1 93 ? -15.920 1.368 22.834 1.00 95.50 93 LEU A N 1
ATOM 705 C CA . LEU A 1 93 ? -16.924 2.339 23.278 1.00 95.50 93 LEU A CA 1
ATOM 706 C C . LEU A 1 93 ? -18.337 1.741 23.270 1.00 95.50 93 LEU A C 1
ATOM 708 O O . LEU A 1 93 ? -19.084 1.921 24.234 1.00 95.50 93 LEU A O 1
ATOM 712 N N . LEU A 1 94 ? -18.688 0.985 22.225 1.00 94.38 94 LEU A N 1
ATOM 713 C CA . LEU A 1 94 ? -19.982 0.312 22.116 1.00 94.38 94 LEU A CA 1
ATOM 714 C C . LEU A 1 94 ? -20.184 -0.713 23.242 1.00 94.38 94 LEU A C 1
ATOM 716 O O . LEU A 1 94 ? -21.241 -0.737 23.871 1.00 94.38 94 LEU A O 1
ATOM 720 N N . LEU A 1 95 ? -19.170 -1.537 23.522 1.00 93.62 95 LEU A N 1
ATOM 721 C CA . LEU A 1 95 ? -19.243 -2.582 24.548 1.00 93.62 95 LEU A CA 1
ATOM 722 C C . LEU A 1 95 ? -19.234 -2.025 25.977 1.00 93.62 95 LEU A C 1
ATOM 724 O O . LEU A 1 95 ? -19.841 -2.621 26.870 1.00 93.62 95 LEU A O 1
ATOM 728 N N . THR A 1 96 ? -18.567 -0.890 26.193 1.00 91.19 96 THR A N 1
ATOM 729 C CA . THR A 1 96 ? -18.472 -0.240 27.510 1.00 91.19 96 THR A CA 1
ATOM 730 C C . THR A 1 96 ? -19.754 0.521 27.858 1.00 91.19 96 THR A C 1
ATOM 732 O O . THR A 1 96 ? -20.131 0.603 29.027 1.00 91.19 96 THR A O 1
ATOM 735 N N . ASN A 1 97 ? -20.491 1.019 26.861 1.00 78.50 97 ASN A N 1
ATOM 736 C CA . ASN A 1 97 ? -21.740 1.760 27.050 1.00 78.50 97 ASN A CA 1
ATOM 737 C C . ASN A 1 97 ? -22.951 0.840 27.330 1.00 78.50 97 ASN A C 1
ATOM 739 O O . ASN A 1 97 ? -23.973 0.889 26.641 1.00 78.50 97 ASN A O 1
ATOM 743 N N . ARG A 1 98 ? -22.866 -0.003 28.369 1.00 70.94 98 ARG A N 1
ATOM 744 C CA . ARG A 1 98 ? -24.010 -0.770 28.891 1.00 70.94 98 ARG A CA 1
ATOM 745 C C . ARG A 1 98 ? -24.928 0.154 29.690 1.00 70.94 98 ARG A C 1
ATOM 747 O O . ARG A 1 98 ? -24.849 0.214 30.917 1.00 70.94 98 ARG A O 1
ATOM 754 N N . ARG A 1 99 ? -25.823 0.876 29.011 1.00 69.44 99 ARG A N 1
ATOM 755 C CA . ARG A 1 99 ? -26.947 1.532 29.695 1.00 69.44 99 ARG A CA 1
ATOM 756 C C . ARG A 1 99 ? -27.771 0.450 30.397 1.00 69.44 99 ARG A C 1
ATOM 758 O O . ARG A 1 99 ? -28.293 -0.447 29.740 1.00 69.44 99 ARG A O 1
ATOM 765 N N . ARG A 1 100 ? -27.875 0.521 31.728 1.00 63.22 100 ARG A N 1
ATOM 766 C CA . ARG A 1 100 ? -28.867 -0.259 32.477 1.00 63.22 100 ARG A CA 1
ATOM 767 C C . ARG A 1 100 ? -30.238 0.208 32.003 1.00 63.22 100 ARG A C 1
ATOM 769 O O . ARG A 1 100 ? -30.567 1.377 32.186 1.00 63.22 100 ARG A O 1
ATOM 776 N N . VAL A 1 101 ? -30.999 -0.670 31.359 1.00 67.69 101 VAL A N 1
ATOM 777 C CA . VAL A 1 101 ? -32.421 -0.424 31.103 1.00 67.69 101 VAL A CA 1
ATOM 778 C C . VAL A 1 101 ? -33.093 -0.349 32.478 1.00 67.69 101 VAL A C 1
ATOM 780 O O . VAL A 1 101 ? -32.975 -1.318 33.231 1.00 67.69 101 VAL A O 1
ATOM 783 N N . PRO A 1 102 ? -33.721 0.777 32.863 1.00 61.78 102 PRO A N 1
ATOM 784 C CA . PRO A 1 102 ? -34.481 0.838 34.103 1.00 61.78 102 PRO A CA 1
ATOM 785 C C . PRO A 1 102 ? -35.620 -0.181 34.017 1.00 61.78 102 PRO A C 1
ATOM 787 O O . PRO A 1 102 ? -36.411 -0.132 33.075 1.00 61.78 102 PRO A O 1
ATOM 790 N N . GLN A 1 103 ? -35.682 -1.120 34.964 1.00 68.31 103 GLN A N 1
ATOM 791 C CA . GLN A 1 103 ? -36.872 -1.945 35.156 1.00 68.31 103 GLN A CA 1
ATOM 792 C C . GLN A 1 103 ? -37.995 -1.005 35.593 1.00 68.31 103 GLN A C 1
ATOM 794 O O . GLN A 1 103 ? -37.953 -0.430 36.676 1.00 68.31 103 GLN A O 1
ATOM 799 N N . THR A 1 104 ? -38.961 -0.774 34.709 1.00 65.25 104 THR A N 1
ATOM 800 C CA . THR A 1 104 ? -40.261 -0.251 35.118 1.00 65.25 104 THR A CA 1
ATOM 801 C C . THR A 1 104 ? -40.981 -1.391 35.811 1.00 65.25 104 THR A C 1
ATOM 803 O O . THR A 1 104 ? -41.521 -2.272 35.141 1.00 65.25 104 THR A O 1
ATOM 806 N N . ASP A 1 105 ? -40.931 -1.388 37.140 1.00 69.19 105 ASP A N 1
ATOM 807 C CA . ASP A 1 105 ? -41.758 -2.252 37.969 1.00 69.19 105 ASP A CA 1
ATOM 808 C C . ASP A 1 105 ? -43.217 -1.906 37.668 1.00 69.19 105 ASP A C 1
ATOM 810 O O . ASP A 1 105 ? -43.720 -0.838 38.024 1.00 69.19 105 ASP A O 1
ATOM 814 N N . GLY A 1 106 ? -43.863 -2.788 36.906 1.00 66.12 106 GLY A N 1
ATOM 815 C CA . GLY A 1 106 ? -45.295 -2.744 36.681 1.00 66.12 106 GLY A CA 1
ATOM 816 C C . GLY A 1 106 ? -45.982 -2.955 38.019 1.00 66.12 106 GLY A C 1
ATOM 817 O O . GLY A 1 106 ? -46.045 -4.079 38.508 1.00 66.12 106 GLY A O 1
ATOM 818 N N . GLY A 1 107 ? -46.444 -1.862 38.622 1.00 68.88 107 GLY A N 1
ATOM 819 C CA . GLY A 1 107 ? -47.411 -1.920 39.705 1.00 68.88 107 GLY A CA 1
ATOM 820 C C . GLY A 1 107 ? -48.690 -2.542 39.164 1.00 68.88 107 GLY A C 1
ATOM 821 O O . GLY A 1 107 ? -49.350 -1.944 38.313 1.00 68.88 107 GLY A O 1
ATOM 822 N N . ASP A 1 108 ? -48.985 -3.752 39.628 1.00 65.25 108 ASP A N 1
ATOM 823 C CA . ASP A 1 108 ? -50.312 -4.343 39.500 1.00 65.25 108 ASP A CA 1
ATOM 824 C C . ASP A 1 108 ? -51.315 -3.502 40.320 1.00 65.25 108 ASP A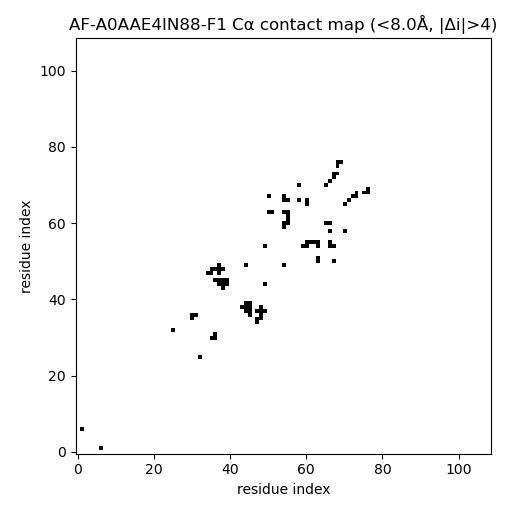 C 1
ATOM 826 O O . ASP A 1 108 ? -50.941 -2.994 41.386 1.00 65.25 108 ASP A O 1
ATOM 830 N N . PRO A 1 109 ? -52.548 -3.306 39.819 1.00 68.31 109 PRO A N 1
ATOM 831 C CA . PRO A 1 109 ? -53.600 -2.560 40.508 1.00 68.31 109 PRO A CA 1
ATOM 832 C C . PRO A 1 109 ? -54.147 -3.264 41.758 1.00 68.31 109 PRO A C 1
ATOM 834 O O . PRO A 1 109 ? -54.177 -4.516 41.794 1.00 68.31 109 PRO A O 1
#

Sequence (109 aa):
MMNQGFKWVVLVGFAGLMAWGMWGLPDRGDLDTPMNEKTTITGSPTPAGHYIEKAYKEAKTPNIVTVVLGDYRSIDTLGEVVVVFTAGLILILLLTNRRRVPQTDGGDP